Protein AF-A0A699Z611-F1 (afdb_monomer_lite)

pLDDT: mean 83.03, std 19.55, range [37.56, 98.62]

Foldseek 3Di:
DQPVCLVVVVLVVLLVQCPDPDVVSNLVSLLSLLVNFALQDPVPPPDDDDDVSDPDPQDPSRVVSNVSSVVSVVVCCVPVDPSNVVSSVSSVNSNCNRCVVVVD

Sequence (104 aa):
ISLNAIREGAADLLVQLLTVASPEIRAAAVFGLGCLVHSGRSAGAAGVVGGPDAPEPPTEDRLPAEQLIANAVRQVVYDPSVLVRCELAVLYARFVRGHAPMVQ

Radius of gyration: 14.78 Å; chains: 1; bounding box: 27×32×45 Å

Structure (mmCIF, N/CA/C/O backbone):
data_AF-A0A699Z611-F1
#
_entry.id   AF-A0A699Z611-F1
#
loop_
_atom_site.group_PDB
_atom_site.id
_atom_site.type_symbol
_atom_site.label_atom_id
_atom_site.label_alt_id
_atom_site.label_comp_id
_atom_site.label_asym_id
_atom_site.label_entity_id
_atom_site.label_seq_id
_atom_site.pdbx_PDB_ins_code
_atom_site.Cartn_x
_atom_site.Cartn_y
_atom_site.Cartn_z
_atom_site.occupancy
_atom_site.B_iso_or_equiv
_atom_site.auth_seq_id
_atom_site.auth_comp_id
_atom_site.auth_asym_id
_atom_site.auth_atom_id
_atom_site.pdbx_PDB_model_num
ATOM 1 N N . ILE A 1 1 ? 1.664 8.897 -16.732 1.00 51.97 1 ILE A N 1
ATOM 2 C CA . ILE A 1 1 ? 1.198 9.407 -15.417 1.00 51.97 1 ILE A CA 1
ATOM 3 C C . ILE A 1 1 ? 2.160 9.006 -14.290 1.00 51.97 1 ILE A C 1
ATOM 5 O O . ILE A 1 1 ? 2.559 9.879 -13.540 1.00 51.97 1 ILE A O 1
ATOM 9 N N . SER A 1 2 ? 2.613 7.748 -14.198 1.00 64.88 2 SER A N 1
ATOM 10 C CA . SER A 1 2 ? 3.420 7.270 -13.056 1.00 64.88 2 SER A CA 1
ATOM 11 C C . SER A 1 2 ? 4.802 7.921 -12.870 1.00 64.88 2 SER A C 1
ATOM 13 O O . SER A 1 2 ? 5.216 8.099 -11.735 1.00 64.88 2 SER A O 1
ATOM 15 N N . LEU A 1 3 ? 5.527 8.283 -13.939 1.00 78.00 3 LEU A N 1
ATOM 16 C CA . LEU A 1 3 ? 6.923 8.731 -13.799 1.00 78.00 3 LEU A CA 1
ATOM 17 C C . LEU A 1 3 ? 7.061 10.131 -13.174 1.00 78.00 3 LEU A C 1
ATOM 19 O O . LEU A 1 3 ? 7.886 10.322 -12.289 1.00 78.00 3 LEU A O 1
ATOM 23 N N . ASN A 1 4 ? 6.230 11.096 -13.583 1.00 86.19 4 ASN A N 1
ATOM 24 C CA . ASN A 1 4 ? 6.257 12.438 -12.988 1.00 86.19 4 ASN A CA 1
ATOM 25 C C . ASN A 1 4 ? 5.859 12.397 -11.508 1.00 86.19 4 ASN A C 1
ATOM 27 O O . ASN A 1 4 ? 6.525 13.013 -10.689 1.00 86.19 4 ASN A O 1
ATOM 31 N N . ALA A 1 5 ? 4.849 11.596 -11.154 1.00 88.00 5 ALA A N 1
ATOM 32 C CA . ALA A 1 5 ? 4.448 11.414 -9.760 1.00 88.00 5 ALA A CA 1
ATOM 33 C C . ALA A 1 5 ? 5.578 10.815 -8.899 1.00 88.00 5 ALA A C 1
ATOM 35 O O . ALA A 1 5 ? 5.768 11.228 -7.759 1.00 88.00 5 ALA A O 1
ATOM 36 N N . ILE A 1 6 ? 6.359 9.875 -9.448 1.00 88.75 6 ILE A N 1
ATOM 37 C CA . ILE A 1 6 ? 7.556 9.348 -8.775 1.00 88.75 6 ILE A CA 1
ATOM 38 C C . ILE A 1 6 ? 8.577 10.470 -8.536 1.00 88.75 6 ILE A C 1
ATOM 40 O O . ILE A 1 6 ? 9.068 10.616 -7.421 1.00 88.75 6 ILE A O 1
ATOM 44 N N . ARG A 1 7 ? 8.845 11.302 -9.549 1.00 89.00 7 ARG A N 1
ATOM 45 C CA . ARG A 1 7 ? 9.790 12.431 -9.447 1.00 89.00 7 ARG A CA 1
ATOM 46 C C . ARG A 1 7 ? 9.347 13.517 -8.471 1.00 89.00 7 ARG A C 1
ATOM 48 O O . ARG A 1 7 ? 10.187 14.192 -7.891 1.00 89.00 7 ARG A O 1
ATOM 55 N N . GLU A 1 8 ? 8.044 13.671 -8.279 1.00 93.25 8 GLU A N 1
ATOM 56 C CA . GLU A 1 8 ? 7.454 14.608 -7.318 1.00 93.25 8 GLU A CA 1
ATOM 57 C C . GLU A 1 8 ? 7.378 14.040 -5.887 1.00 93.25 8 GLU A C 1
ATOM 59 O O . GLU A 1 8 ? 6.852 14.700 -4.995 1.00 93.25 8 GLU A O 1
ATOM 64 N N . GLY A 1 9 ? 7.895 12.829 -5.637 1.00 92.94 9 GLY A N 1
ATOM 65 C CA . GLY A 1 9 ? 7.906 12.232 -4.297 1.00 92.94 9 GLY A CA 1
ATOM 66 C C . GLY A 1 9 ? 6.535 11.733 -3.834 1.00 92.94 9 GLY A C 1
ATOM 67 O O . GLY A 1 9 ? 6.274 11.633 -2.634 1.00 92.94 9 GLY A O 1
ATOM 68 N N . ALA A 1 10 ? 5.631 11.402 -4.764 1.00 95.12 10 ALA A N 1
ATOM 69 C CA . ALA A 1 10 ? 4.291 10.928 -4.416 1.00 95.12 10 ALA A CA 1
ATOM 70 C C . ALA A 1 10 ? 4.320 9.651 -3.558 1.00 95.12 10 ALA A C 1
ATOM 72 O O . ALA A 1 10 ? 3.452 9.466 -2.707 1.00 95.12 10 ALA A O 1
ATOM 73 N N . ALA A 1 11 ? 5.314 8.779 -3.758 1.00 95.50 11 ALA A N 1
ATOM 74 C CA . ALA A 1 11 ? 5.460 7.558 -2.971 1.00 95.50 11 ALA A CA 1
ATOM 75 C C . ALA A 1 11 ? 5.697 7.872 -1.485 1.00 95.50 11 ALA A C 1
ATOM 77 O O . ALA A 1 11 ? 4.988 7.334 -0.638 1.00 95.50 11 ALA A O 1
ATOM 78 N N . ASP A 1 12 ? 6.615 8.787 -1.167 1.00 97.06 12 ASP A N 1
ATOM 79 C CA . ASP A 1 12 ? 6.898 9.217 0.207 1.00 97.06 12 ASP A CA 1
ATOM 80 C C . ASP A 1 12 ? 5.663 9.805 0.895 1.00 97.06 12 ASP A C 1
ATOM 82 O O . ASP A 1 12 ? 5.348 9.442 2.030 1.00 97.06 12 ASP A O 1
ATOM 86 N N . LEU A 1 13 ? 4.925 10.670 0.191 1.00 97.00 13 LEU A N 1
ATOM 87 C CA . LEU A 1 13 ? 3.698 11.278 0.711 1.00 97.00 13 LEU A CA 1
ATOM 88 C C . LEU A 1 13 ? 2.630 10.223 1.016 1.00 97.00 13 LEU A C 1
ATOM 90 O O . LEU A 1 13 ? 2.011 10.253 2.077 1.00 97.00 13 LEU A O 1
ATOM 94 N N . LEU A 1 14 ? 2.427 9.266 0.110 1.00 97.81 14 LEU A N 1
ATOM 95 C CA . LEU A 1 14 ? 1.449 8.196 0.302 1.00 97.81 14 LEU A CA 1
ATOM 96 C C . LEU A 1 14 ? 1.878 7.211 1.399 1.00 97.81 14 LEU A C 1
ATOM 98 O O . LEU A 1 14 ? 1.025 6.717 2.133 1.00 97.81 14 LEU A O 1
ATOM 102 N N . VAL A 1 15 ? 3.178 6.957 1.575 1.00 98.06 15 VAL A N 1
ATOM 103 C CA . VAL A 1 15 ? 3.686 6.115 2.672 1.00 98.06 15 VAL A CA 1
ATOM 104 C C . VAL A 1 15 ? 3.362 6.711 4.040 1.00 98.06 15 VAL A C 1
ATOM 106 O O . VAL A 1 15 ? 2.980 5.967 4.944 1.00 98.06 15 VAL A O 1
ATOM 109 N N . GLN A 1 16 ? 3.428 8.036 4.196 1.00 97.62 16 GLN A N 1
ATOM 110 C CA . GLN A 1 16 ? 3.052 8.703 5.452 1.00 97.62 16 GLN A CA 1
ATOM 111 C C . GLN A 1 16 ? 1.582 8.464 5.831 1.00 97.62 16 GLN A C 1
ATOM 113 O O . GLN A 1 16 ? 1.231 8.503 7.009 1.00 97.62 16 GLN A O 1
ATOM 118 N N . LEU A 1 17 ? 0.723 8.166 4.854 1.00 98.19 17 LEU A N 1
ATOM 119 C CA . LEU A 1 17 ? -0.694 7.900 5.079 1.00 98.19 17 LEU A CA 1
ATOM 120 C C . LEU A 1 17 ? -0.983 6.456 5.518 1.00 98.19 17 LEU A C 1
ATOM 122 O O . LEU A 1 17 ? -2.109 6.164 5.909 1.00 98.19 17 LEU A O 1
ATOM 126 N N . LEU A 1 18 ? 0.000 5.549 5.510 1.00 97.88 18 LEU A N 1
ATOM 127 C CA . LEU A 1 18 ? -0.201 4.144 5.892 1.00 97.88 18 LEU A CA 1
ATOM 128 C C . LEU A 1 18 ? -0.422 3.929 7.395 1.00 97.88 18 LEU A C 1
ATOM 130 O O . LEU A 1 18 ? -0.792 2.832 7.798 1.00 97.88 18 LEU A O 1
ATOM 134 N N . THR A 1 19 ? -0.206 4.941 8.235 1.00 95.56 19 THR A N 1
ATOM 135 C CA . THR A 1 19 ? -0.327 4.828 9.701 1.00 95.56 19 THR A CA 1
ATOM 136 C C . THR A 1 19 ? -1.443 5.691 10.289 1.00 95.56 19 THR A C 1
ATOM 138 O O . THR A 1 19 ? -1.611 5.742 11.507 1.00 95.56 19 THR A O 1
ATOM 141 N N . VAL A 1 20 ? -2.244 6.354 9.449 1.00 97.25 20 VAL A N 1
ATOM 142 C CA . VAL A 1 20 ? -3.366 7.182 9.916 1.00 97.25 20 VAL A CA 1
ATOM 143 C C . VAL A 1 20 ? -4.504 6.324 10.476 1.00 97.25 20 VAL A C 1
ATOM 145 O O . VAL A 1 20 ? -4.682 5.165 10.097 1.00 97.25 20 VAL A O 1
ATOM 148 N N . ALA A 1 21 ? -5.323 6.902 11.359 1.00 96.12 21 ALA A N 1
ATOM 149 C CA . ALA A 1 21 ? -6.384 6.170 12.055 1.00 96.12 21 ALA A CA 1
ATOM 150 C C . ALA A 1 21 ? -7.491 5.641 11.120 1.00 96.12 21 ALA A C 1
ATOM 152 O O . ALA A 1 21 ? -7.970 4.521 11.312 1.00 96.12 21 ALA A O 1
ATOM 153 N N . SER A 1 22 ? -7.878 6.413 10.097 1.00 98.06 22 SER A N 1
ATOM 154 C CA . SER A 1 22 ? -8.955 6.035 9.170 1.00 98.06 22 SER A CA 1
ATOM 155 C C . SER A 1 22 ? -8.508 4.912 8.222 1.00 98.06 22 SER A C 1
ATOM 157 O O . SER A 1 22 ? -7.552 5.101 7.461 1.00 98.06 22 SER A O 1
ATOM 159 N N . PRO A 1 23 ? -9.188 3.749 8.229 1.00 98.06 23 PRO A N 1
ATOM 160 C CA . PRO A 1 23 ? -8.878 2.656 7.312 1.00 98.06 23 PRO A CA 1
ATOM 161 C C . PRO A 1 23 ? -9.147 3.011 5.845 1.00 98.06 23 PRO A C 1
ATOM 163 O O . PRO A 1 23 ? -8.475 2.474 4.971 1.00 98.06 23 PRO A O 1
ATOM 166 N N . GLU A 1 24 ? -10.081 3.919 5.559 1.00 98.62 24 GLU A N 1
ATOM 167 C CA . GLU A 1 24 ? -10.374 4.407 4.208 1.00 98.62 24 GLU A CA 1
ATOM 168 C C . GLU A 1 24 ? -9.183 5.176 3.633 1.00 98.62 24 GLU A C 1
ATOM 170 O O . GLU A 1 24 ? -8.793 4.941 2.490 1.00 98.62 24 GLU A O 1
ATOM 175 N N . ILE A 1 25 ? -8.556 6.044 4.438 1.00 98.50 25 ILE A N 1
ATOM 176 C CA . ILE A 1 25 ? -7.365 6.790 4.011 1.00 98.50 25 ILE A CA 1
ATOM 177 C C . ILE A 1 25 ? -6.183 5.836 3.813 1.00 98.50 25 ILE A C 1
ATOM 179 O O . ILE A 1 25 ? -5.494 5.934 2.798 1.00 98.50 25 ILE A O 1
ATOM 183 N N . ARG A 1 26 ? -5.972 4.875 4.725 1.00 98.25 26 ARG A N 1
ATOM 184 C CA . ARG A 1 26 ? -4.919 3.859 4.553 1.00 98.25 26 ARG A CA 1
ATOM 185 C C . ARG A 1 26 ? -5.128 3.037 3.281 1.00 98.25 26 ARG A C 1
ATOM 187 O O . ARG A 1 26 ? -4.184 2.843 2.523 1.00 98.25 26 ARG A O 1
ATOM 194 N N . ALA A 1 27 ? -6.354 2.590 3.014 1.00 98.56 27 ALA A N 1
ATOM 195 C CA . ALA A 1 27 ? -6.677 1.828 1.810 1.00 98.56 27 ALA A CA 1
ATOM 196 C C . ALA A 1 27 ? -6.458 2.659 0.535 1.00 98.56 27 ALA A C 1
ATOM 198 O O . ALA A 1 27 ? -5.819 2.183 -0.401 1.00 98.56 27 ALA A O 1
ATOM 199 N N . ALA A 1 28 ? -6.896 3.922 0.522 1.00 98.38 28 ALA A N 1
ATOM 200 C CA . ALA A 1 28 ? -6.649 4.839 -0.590 1.00 98.38 28 ALA A CA 1
ATOM 201 C C . ALA A 1 28 ? -5.146 5.079 -0.824 1.00 98.38 28 ALA A C 1
ATOM 203 O O . ALA A 1 28 ? -4.701 5.146 -1.972 1.00 98.38 28 ALA A O 1
ATOM 204 N N . ALA A 1 29 ? -4.352 5.155 0.247 1.00 98.31 29 ALA A N 1
ATOM 205 C CA . ALA A 1 29 ? -2.902 5.258 0.155 1.00 98.31 29 ALA A CA 1
ATOM 206 C C . ALA A 1 29 ? -2.280 4.002 -0.470 1.00 98.31 29 ALA A C 1
ATOM 208 O O . ALA A 1 29 ? -1.478 4.119 -1.395 1.00 98.31 29 ALA A O 1
ATOM 209 N N . VAL A 1 30 ? -2.694 2.805 -0.040 1.00 98.31 30 VAL A N 1
ATOM 210 C CA . VAL A 1 30 ? -2.256 1.532 -0.640 1.00 98.31 30 VAL A CA 1
ATOM 211 C C . VAL A 1 30 ? -2.634 1.462 -2.122 1.00 98.31 30 VAL A C 1
ATOM 213 O O . VAL A 1 30 ? -1.785 1.131 -2.949 1.00 98.31 30 VAL A O 1
ATOM 216 N N . PHE A 1 31 ? -3.859 1.841 -2.485 1.00 97.31 31 PHE A N 1
ATOM 217 C CA . PHE A 1 31 ? -4.291 1.920 -3.881 1.00 97.31 31 PHE A CA 1
ATOM 218 C C . PHE A 1 31 ? -3.403 2.871 -4.706 1.00 97.31 31 PHE A C 1
ATOM 220 O O . PHE A 1 31 ? -2.919 2.510 -5.786 1.00 97.31 31 PHE A O 1
ATOM 227 N N . GLY A 1 32 ? -3.138 4.073 -4.182 1.00 96.19 32 GLY A N 1
ATOM 228 C CA . GLY A 1 32 ? -2.270 5.067 -4.816 1.00 96.19 32 GLY A CA 1
ATOM 229 C C . GLY A 1 32 ? -0.841 4.557 -5.012 1.00 96.19 32 GLY A C 1
ATOM 230 O O . GLY A 1 32 ? -0.304 4.650 -6.117 1.00 96.19 32 GLY A O 1
ATOM 231 N N . LEU A 1 33 ? -0.253 3.940 -3.981 1.00 96.69 33 LEU A N 1
ATOM 232 C CA . LEU A 1 33 ? 1.063 3.295 -4.056 1.00 96.69 33 LEU A CA 1
ATOM 233 C C . LEU A 1 33 ? 1.067 2.186 -5.114 1.00 96.69 33 LEU A C 1
ATOM 235 O O . LEU A 1 33 ? 1.993 2.096 -5.918 1.00 96.69 33 LEU A O 1
ATOM 239 N N . GLY A 1 34 ? -0.000 1.387 -5.185 1.00 94.62 34 GLY A N 1
ATOM 240 C CA . GLY A 1 34 ? -0.160 0.340 -6.191 1.00 94.62 34 GLY A CA 1
ATOM 241 C C . GLY A 1 34 ? -0.143 0.897 -7.614 1.00 94.62 34 GLY A C 1
ATOM 242 O O . GLY A 1 34 ? 0.472 0.304 -8.500 1.00 94.62 34 GLY A O 1
ATOM 243 N N . CYS A 1 35 ? -0.741 2.067 -7.844 1.00 92.00 35 CYS A N 1
ATOM 244 C CA . CYS A 1 35 ? -0.720 2.733 -9.148 1.00 92.00 35 CYS A CA 1
ATOM 245 C C . CYS A 1 35 ? 0.686 3.191 -9.584 1.00 92.00 35 CYS A C 1
ATOM 247 O O . CYS A 1 35 ? 0.931 3.310 -10.788 1.00 92.00 35 CYS A O 1
ATOM 249 N N . LEU A 1 36 ? 1.610 3.413 -8.642 1.00 92.00 36 LEU A N 1
ATOM 250 C CA . LEU A 1 36 ? 3.008 3.756 -8.934 1.00 92.00 36 LEU A CA 1
ATOM 251 C C . LEU A 1 36 ? 3.848 2.524 -9.325 1.00 92.00 36 LEU A C 1
ATOM 253 O O . LEU A 1 36 ? 4.800 2.656 -10.097 1.00 92.00 36 LEU A O 1
ATOM 257 N N . VAL A 1 37 ? 3.458 1.324 -8.881 1.00 89.94 37 VAL A N 1
ATOM 258 C CA . VAL A 1 37 ? 4.122 0.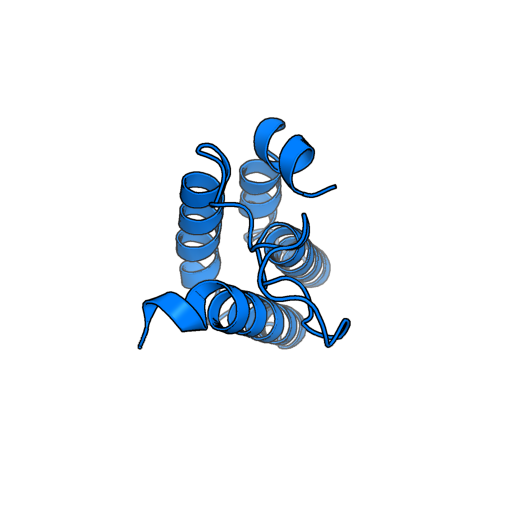054 -9.228 1.00 89.94 37 VAL A CA 1
ATOM 259 C C . VAL A 1 37 ? 3.902 -0.301 -10.703 1.00 89.94 37 VAL A C 1
ATOM 261 O O . VAL A 1 37 ? 2.762 -0.310 -11.196 1.00 89.94 37 VAL A O 1
ATOM 264 N N . HIS A 1 38 ? 4.982 -0.627 -11.428 1.00 82.31 38 HIS A N 1
ATOM 265 C CA . HIS A 1 38 ? 4.872 -1.222 -12.763 1.00 82.31 38 HIS A CA 1
ATOM 266 C C . HIS A 1 38 ? 4.228 -2.594 -12.680 1.00 82.31 38 HIS A C 1
ATOM 268 O O . HIS A 1 38 ? 4.681 -3.445 -11.931 1.00 82.31 38 HIS A O 1
ATOM 274 N N . SER A 1 39 ? 3.223 -2.860 -13.506 1.00 68.31 39 SER A N 1
ATOM 275 C CA . SER A 1 39 ? 2.604 -4.192 -13.571 1.00 68.31 39 SER A CA 1
ATOM 276 C C . SER A 1 39 ? 2.856 -4.891 -14.902 1.00 68.31 39 SER A C 1
ATOM 278 O O . SER A 1 39 ? 2.080 -5.762 -15.286 1.00 68.31 39 SER A O 1
ATOM 280 N N . GLY A 1 40 ? 3.894 -4.478 -15.637 1.00 63.84 40 GLY A N 1
ATOM 281 C CA . GLY A 1 40 ? 4.046 -4.803 -17.053 1.00 63.84 40 GLY A CA 1
ATOM 282 C C . GLY A 1 40 ? 2.919 -4.167 -17.875 1.00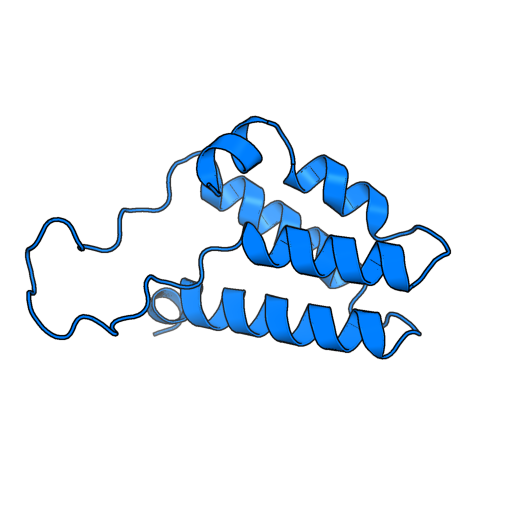 63.84 40 GLY A C 1
ATOM 283 O O . GLY A 1 40 ? 1.771 -4.048 -17.432 1.00 63.84 40 GLY A O 1
ATOM 284 N N . ARG A 1 41 ? 3.201 -3.716 -19.099 1.00 56.19 41 ARG A N 1
ATOM 285 C CA . ARG A 1 41 ? 2.099 -3.376 -20.010 1.00 56.19 41 ARG A CA 1
ATOM 286 C C . ARG A 1 41 ? 1.259 -4.635 -20.222 1.00 56.19 41 ARG A C 1
ATOM 288 O O . ARG A 1 41 ? 1.787 -5.740 -20.329 1.00 56.19 41 ARG A O 1
ATOM 295 N N . SER A 1 42 ? -0.064 -4.485 -20.244 1.00 46.31 42 SER A N 1
ATOM 296 C CA . SER A 1 42 ? -0.913 -5.576 -20.702 1.00 46.31 42 SER A CA 1
ATOM 297 C C . SER A 1 42 ? -0.485 -5.932 -22.116 1.00 46.31 42 SER A C 1
ATOM 299 O O . SER A 1 42 ? -0.638 -5.113 -23.017 1.00 46.31 42 SER A O 1
ATOM 301 N N . ALA A 1 43 ? 0.011 -7.153 -22.315 1.00 43.19 43 ALA A N 1
ATOM 302 C CA . ALA A 1 43 ? 0.136 -7.791 -23.620 1.00 43.19 43 ALA A CA 1
ATOM 303 C C . ALA A 1 43 ? -1.258 -8.076 -24.232 1.00 43.19 43 ALA A C 1
ATOM 305 O O . ALA A 1 43 ? -1.509 -9.139 -24.782 1.00 43.19 43 ALA A O 1
ATOM 306 N N . GLY A 1 44 ? -2.198 -7.133 -24.096 1.00 41.56 44 GLY A N 1
ATOM 307 C CA . GLY A 1 44 ? -3.465 -7.101 -24.819 1.00 41.56 44 GLY A CA 1
ATOM 308 C C . GLY A 1 44 ? -3.308 -6.576 -26.248 1.00 41.56 44 GLY A C 1
ATOM 309 O O . GLY A 1 44 ? -4.268 -6.607 -27.005 1.00 41.56 44 GLY A O 1
ATOM 310 N N . ALA A 1 45 ? -2.109 -6.132 -26.634 1.00 42.31 45 ALA A N 1
ATOM 311 C CA . ALA A 1 45 ? -1.720 -5.970 -28.027 1.00 42.31 45 ALA A CA 1
ATOM 312 C C . ALA A 1 45 ? -0.811 -7.146 -28.402 1.00 42.31 45 ALA A C 1
ATOM 314 O O . ALA A 1 45 ? 0.413 -7.081 -28.306 1.00 42.31 45 ALA A O 1
ATOM 315 N N . ALA A 1 46 ? -1.434 -8.270 -28.751 1.00 45.66 46 ALA A N 1
ATOM 316 C CA . ALA A 1 46 ? -0.742 -9.338 -29.446 1.00 45.66 46 ALA A CA 1
ATOM 317 C C . ALA A 1 46 ? -0.176 -8.778 -30.760 1.00 45.66 46 ALA A C 1
ATOM 319 O O . ALA A 1 46 ? -0.926 -8.280 -31.596 1.00 45.66 46 ALA A O 1
ATOM 320 N N . GLY A 1 47 ? 1.140 -8.894 -30.930 1.00 41.03 47 GLY A N 1
ATOM 321 C CA . GLY A 1 47 ? 1.825 -8.640 -32.193 1.00 41.03 47 GLY A CA 1
ATOM 322 C C . GLY A 1 47 ? 2.613 -7.337 -32.210 1.00 41.03 47 GLY A C 1
ATOM 323 O O . GLY A 1 47 ? 2.096 -6.310 -32.612 1.00 41.03 47 GLY A O 1
ATOM 324 N N . VAL A 1 48 ? 3.873 -7.388 -31.780 1.00 37.56 48 VAL A N 1
ATOM 325 C CA . VAL A 1 48 ? 5.071 -7.238 -32.630 1.00 37.56 48 VAL A CA 1
ATOM 326 C C . VAL A 1 48 ? 6.272 -7.327 -31.685 1.00 37.56 48 VAL A C 1
ATOM 328 O O . VAL A 1 48 ? 6.536 -6.429 -30.888 1.00 37.56 48 VAL A O 1
ATOM 331 N N . VAL A 1 49 ? 7.013 -8.432 -31.773 1.00 45.91 49 VAL A N 1
ATOM 332 C CA . VAL A 1 49 ? 8.350 -8.530 -31.182 1.00 45.91 49 VAL A CA 1
ATOM 333 C C . VAL A 1 49 ? 9.235 -7.562 -31.973 1.00 45.91 49 VAL A C 1
ATOM 335 O O . VAL A 1 49 ? 9.498 -7.803 -33.147 1.00 45.91 49 VAL A O 1
ATOM 338 N N . GLY A 1 50 ? 9.619 -6.436 -31.361 1.00 41.31 50 GLY A N 1
ATOM 339 C CA . GLY A 1 50 ? 10.496 -5.426 -31.974 1.00 41.31 50 GLY A CA 1
ATOM 340 C C . GLY A 1 50 ? 9.861 -4.070 -32.317 1.00 41.31 50 GLY A C 1
ATOM 341 O O . GLY A 1 50 ? 10.460 -3.310 -33.071 1.00 41.31 50 GLY A O 1
ATOM 342 N N . GLY A 1 51 ? 8.674 -3.747 -31.792 1.00 37.66 51 GLY A N 1
ATOM 343 C CA . GLY A 1 51 ? 8.089 -2.402 -31.896 1.00 37.66 51 GLY A CA 1
ATOM 344 C C . GLY A 1 51 ? 8.450 -1.476 -30.717 1.00 37.66 51 GLY A C 1
ATOM 345 O O . GLY A 1 51 ? 8.975 -1.953 -29.711 1.00 37.66 51 GLY A O 1
ATOM 346 N N . PRO A 1 52 ? 8.091 -0.176 -30.776 1.00 47.69 52 PRO A N 1
ATOM 347 C CA . PRO A 1 52 ? 8.230 0.808 -29.680 1.00 47.69 52 PRO A CA 1
ATOM 348 C C . PRO A 1 52 ? 7.466 0.440 -28.388 1.00 47.69 52 PRO A C 1
ATOM 350 O O . PRO A 1 52 ? 7.481 1.185 -27.412 1.00 47.69 52 PRO A O 1
ATOM 353 N N . ASP A 1 53 ? 6.808 -0.719 -28.379 1.00 46.78 53 ASP A N 1
ATOM 354 C CA . ASP A 1 53 ? 6.149 -1.350 -27.241 1.00 46.78 53 ASP A CA 1
ATOM 355 C C . ASP A 1 53 ? 7.015 -2.408 -26.536 1.00 46.78 53 ASP A C 1
ATOM 357 O O . ASP A 1 53 ? 6.509 -3.163 -25.701 1.00 46.78 53 ASP A O 1
ATOM 361 N N . ALA A 1 54 ? 8.319 -2.460 -26.832 1.00 48.66 54 ALA A N 1
ATOM 362 C CA . ALA A 1 54 ? 9.276 -3.171 -25.992 1.00 48.66 54 ALA A CA 1
ATOM 363 C C . ALA A 1 54 ? 9.142 -2.694 -24.530 1.00 48.66 54 ALA A C 1
ATOM 365 O O . ALA A 1 54 ? 8.911 -1.501 -24.304 1.00 48.66 54 ALA A O 1
ATOM 366 N N . PRO A 1 55 ? 9.248 -3.593 -23.530 1.00 52.78 55 PRO A N 1
ATOM 367 C CA . PRO A 1 55 ? 9.243 -3.188 -22.132 1.00 52.78 55 PRO A CA 1
ATOM 368 C C . PRO A 1 55 ? 10.395 -2.208 -21.926 1.00 52.78 55 PRO A C 1
ATOM 370 O O . PRO A 1 55 ? 11.563 -2.586 -22.006 1.00 52.78 55 PRO A O 1
ATOM 373 N N . GLU A 1 56 ? 10.054 -0.933 -21.743 1.00 57.03 56 GLU A N 1
ATOM 374 C CA . GLU A 1 56 ? 11.051 0.095 -21.500 1.00 57.03 56 GLU A CA 1
ATOM 375 C C . GLU A 1 56 ? 11.788 -0.293 -20.211 1.00 57.03 56 GLU A C 1
ATO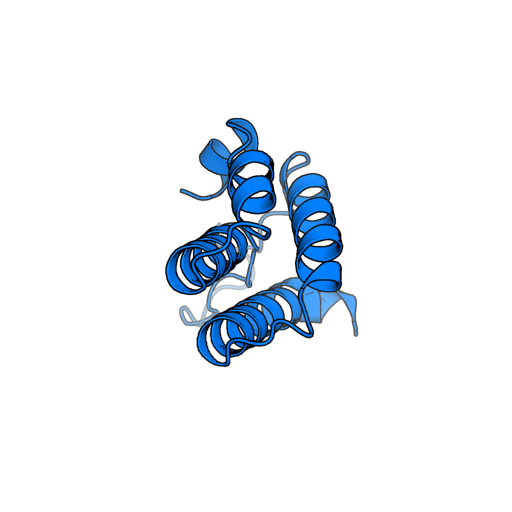M 377 O O . GLU A 1 56 ? 11.122 -0.627 -19.218 1.00 57.03 56 GLU A O 1
ATOM 382 N N . PRO A 1 57 ? 13.134 -0.331 -20.218 1.00 56.72 57 PRO A N 1
ATOM 383 C CA . PRO A 1 57 ? 13.884 -0.644 -19.014 1.00 56.72 57 PRO A CA 1
ATOM 384 C C . PRO A 1 57 ? 13.422 0.288 -17.888 1.00 56.72 57 PRO A C 1
ATOM 386 O O . PRO A 1 57 ? 13.142 1.464 -18.144 1.00 56.72 57 PRO A O 1
ATOM 389 N N . PRO A 1 58 ? 13.289 -0.217 -16.650 1.00 62.06 58 PRO A N 1
ATOM 390 C CA . PRO A 1 58 ? 12.849 0.618 -15.548 1.00 62.06 58 PRO A CA 1
ATOM 391 C C . PRO A 1 58 ? 13.793 1.818 -15.441 1.00 62.06 58 PRO A C 1
ATOM 393 O O . PRO A 1 58 ? 15.004 1.658 -15.313 1.00 62.06 58 PRO A O 1
ATOM 396 N N . THR A 1 59 ? 13.231 3.022 -15.538 1.00 70.06 59 THR A N 1
ATOM 397 C CA . THR A 1 59 ? 13.973 4.277 -15.380 1.00 70.06 59 THR A CA 1
ATOM 398 C C . THR A 1 59 ? 14.704 4.288 -14.035 1.00 70.06 59 THR A C 1
ATOM 400 O O . THR A 1 59 ? 14.185 3.722 -13.070 1.00 70.06 59 THR A O 1
ATOM 403 N N . GLU A 1 60 ? 15.845 4.976 -13.929 1.00 77.44 60 GLU A N 1
ATOM 404 C CA . GLU A 1 60 ? 16.634 5.063 -12.682 1.00 77.44 60 GLU A CA 1
ATOM 405 C C . GLU A 1 60 ? 15.789 5.482 -11.465 1.00 77.44 60 GLU A C 1
ATOM 407 O O . GLU A 1 60 ? 15.964 4.942 -10.378 1.00 77.44 60 GLU A O 1
ATOM 412 N N . ASP A 1 61 ? 14.793 6.349 -11.671 1.00 80.44 61 ASP A N 1
ATOM 413 C CA . ASP A 1 61 ? 13.880 6.833 -10.624 1.00 80.44 61 ASP A CA 1
ATOM 414 C C . ASP A 1 61 ? 12.909 5.755 -10.099 1.00 80.44 61 ASP A C 1
ATOM 416 O O . ASP A 1 61 ? 12.340 5.868 -9.012 1.00 80.44 61 ASP A O 1
ATOM 420 N N . ARG A 1 62 ? 12.666 4.699 -10.881 1.00 84.81 62 ARG A N 1
ATOM 421 C CA . ARG A 1 62 ? 11.551 3.772 -10.661 1.00 84.81 62 ARG A CA 1
ATOM 422 C C . ARG A 1 62 ? 11.875 2.668 -9.672 1.00 84.81 62 ARG A C 1
ATOM 424 O O . ARG A 1 62 ? 11.062 2.393 -8.794 1.00 84.81 62 ARG A O 1
ATOM 431 N N . LEU A 1 63 ? 13.032 2.026 -9.824 1.00 86.88 63 LEU A N 1
ATOM 432 C CA . LEU A 1 63 ? 13.441 0.942 -8.929 1.00 86.88 63 LEU A CA 1
ATOM 433 C C . LEU A 1 63 ? 13.526 1.404 -7.463 1.00 86.88 63 LEU A C 1
ATOM 435 O O . LEU A 1 63 ? 12.968 0.707 -6.614 1.00 86.88 63 LEU A O 1
ATOM 439 N N . PRO A 1 64 ? 14.121 2.572 -7.138 1.00 91.38 64 PRO A N 1
ATOM 440 C CA . PRO A 1 64 ? 14.130 3.085 -5.769 1.00 91.38 64 PRO A CA 1
ATOM 441 C C . PRO A 1 64 ? 12.721 3.323 -5.219 1.00 91.38 64 PRO A C 1
ATOM 443 O O . PRO A 1 64 ? 12.430 2.941 -4.086 1.00 91.38 64 PRO A O 1
ATOM 446 N N . ALA A 1 65 ? 11.821 3.893 -6.028 1.00 92.38 65 ALA A N 1
ATOM 447 C CA . ALA A 1 65 ? 10.438 4.126 -5.619 1.00 92.38 65 ALA A CA 1
ATOM 448 C C . ALA A 1 65 ? 9.690 2.810 -5.353 1.00 92.38 65 ALA A C 1
ATOM 450 O O . ALA A 1 65 ? 9.009 2.674 -4.339 1.00 92.38 65 ALA A O 1
ATOM 451 N N . GLU A 1 66 ? 9.846 1.806 -6.217 1.00 92.75 66 GLU A N 1
ATOM 452 C CA . GLU A 1 66 ?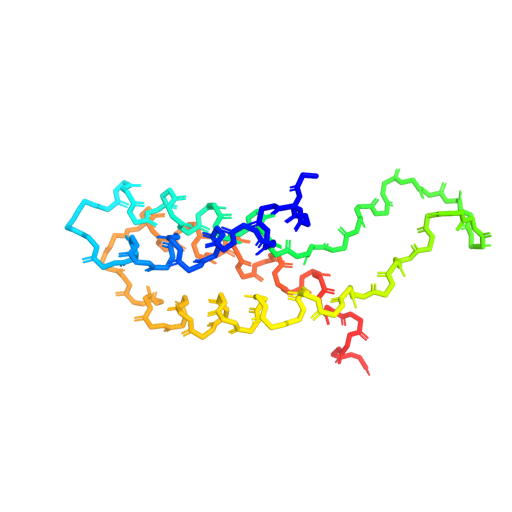 9.231 0.489 -6.028 1.00 92.75 66 GLU A CA 1
ATOM 453 C C . GLU A 1 66 ? 9.791 -0.250 -4.800 1.00 92.75 66 GLU A C 1
ATOM 455 O O . GLU A 1 66 ? 9.023 -0.869 -4.061 1.00 92.75 66 GLU A O 1
ATOM 460 N N . GLN A 1 67 ? 11.092 -0.128 -4.516 1.00 93.75 67 GLN A N 1
ATOM 461 C CA . GLN A 1 67 ? 11.707 -0.656 -3.291 1.00 93.75 67 GLN A CA 1
ATOM 462 C C . GLN A 1 67 ? 11.175 0.034 -2.031 1.00 93.75 67 GLN A C 1
ATOM 464 O O . GLN A 1 67 ? 10.866 -0.639 -1.043 1.00 93.75 67 GLN A O 1
ATOM 469 N N . LEU A 1 68 ? 11.033 1.362 -2.063 1.00 96.19 68 LEU A N 1
ATOM 470 C CA . LEU A 1 68 ? 10.428 2.136 -0.980 1.00 96.19 68 LEU A CA 1
ATOM 471 C C . LEU A 1 68 ? 9.001 1.651 -0.710 1.00 96.19 68 LEU A C 1
ATOM 473 O O . LEU A 1 68 ? 8.668 1.330 0.434 1.00 96.19 68 LEU A O 1
ATOM 477 N N . ILE A 1 69 ? 8.185 1.532 -1.762 1.00 96.69 69 ILE A N 1
ATOM 478 C CA . ILE A 1 69 ? 6.803 1.050 -1.664 1.00 96.69 69 ILE A CA 1
ATOM 479 C C . ILE A 1 69 ? 6.780 -0.351 -1.045 1.00 96.69 69 ILE A C 1
ATOM 481 O O . ILE A 1 69 ? 6.066 -0.566 -0.066 1.00 96.69 69 ILE A O 1
ATOM 485 N N . ALA A 1 70 ? 7.579 -1.289 -1.565 1.00 95.94 70 ALA A N 1
ATOM 486 C CA . ALA A 1 70 ? 7.630 -2.671 -1.085 1.00 95.94 70 ALA A CA 1
ATOM 487 C C . ALA A 1 70 ? 7.999 -2.759 0.406 1.00 95.94 70 ALA A C 1
ATOM 489 O O . ALA A 1 70 ? 7.364 -3.495 1.168 1.00 95.94 70 ALA A O 1
ATOM 490 N N . ASN A 1 71 ? 8.987 -1.974 0.841 1.00 97.19 71 ASN A N 1
ATOM 491 C CA . ASN A 1 71 ? 9.411 -1.924 2.237 1.00 97.19 71 ASN A CA 1
ATOM 492 C C . ASN A 1 71 ? 8.328 -1.352 3.157 1.00 97.19 71 ASN A C 1
ATOM 494 O O . ASN A 1 71 ? 8.123 -1.886 4.251 1.00 97.19 71 ASN A O 1
ATOM 498 N N . ALA A 1 72 ? 7.629 -0.304 2.718 1.00 97.44 72 ALA A N 1
ATOM 499 C CA . ALA A 1 72 ? 6.576 0.342 3.492 1.00 97.44 72 ALA A CA 1
ATOM 500 C C . ALA A 1 72 ? 5.347 -0.565 3.658 1.00 97.44 72 ALA A C 1
ATOM 502 O O . ALA A 1 72 ? 4.901 -0.806 4.781 1.00 97.44 72 ALA A O 1
ATOM 503 N N . VAL A 1 73 ? 4.835 -1.139 2.564 1.00 96.88 73 VAL A N 1
ATOM 504 C CA . VAL A 1 73 ? 3.616 -1.968 2.610 1.00 96.88 73 VAL A CA 1
ATOM 505 C C . VAL A 1 73 ? 3.820 -3.271 3.383 1.00 96.88 73 VAL A C 1
ATOM 507 O O . VAL A 1 73 ? 2.885 -3.777 4.001 1.00 96.88 73 VAL A O 1
ATOM 510 N N . ARG A 1 74 ? 5.059 -3.785 3.438 1.00 96.44 74 ARG A N 1
ATOM 511 C CA . ARG A 1 74 ? 5.414 -4.956 4.254 1.00 96.44 74 ARG A CA 1
ATOM 512 C C . ARG A 1 74 ? 5.119 -4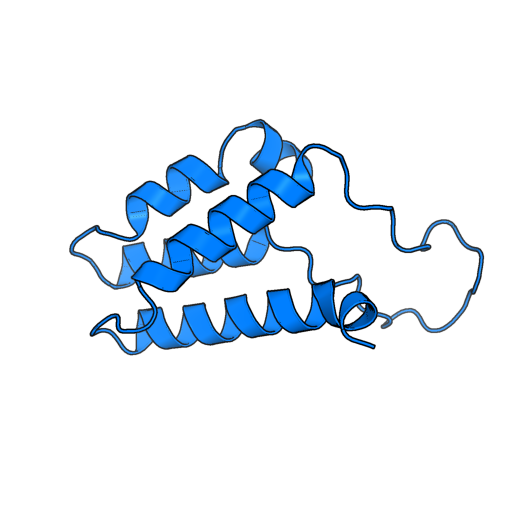.745 5.743 1.00 96.44 74 ARG A C 1
ATOM 514 O O . ARG A 1 74 ? 4.813 -5.712 6.435 1.00 96.44 74 ARG A O 1
ATOM 521 N N . GLN A 1 75 ? 5.187 -3.507 6.236 1.00 94.44 75 GLN A N 1
ATOM 522 C CA . GLN A 1 75 ? 4.919 -3.192 7.646 1.00 94.44 75 GLN A CA 1
ATOM 523 C C . GLN A 1 75 ? 3.423 -3.200 7.993 1.00 94.44 75 GLN A C 1
ATOM 525 O O . GLN A 1 75 ? 3.077 -3.266 9.168 1.00 94.44 75 GLN A O 1
ATOM 530 N N . VAL A 1 76 ? 2.534 -3.162 6.993 1.00 95.00 76 VAL A N 1
ATOM 531 C CA . VAL A 1 76 ? 1.075 -3.057 7.185 1.00 95.00 76 VAL A CA 1
ATOM 532 C C . VAL A 1 76 ? 0.301 -4.269 6.654 1.00 95.00 76 VAL A C 1
ATOM 534 O O . VAL A 1 76 ? -0.921 -4.239 6.572 1.00 95.00 76 VAL A O 1
ATOM 537 N N . VAL A 1 77 ? 0.982 -5.381 6.352 1.00 95.94 77 VAL A N 1
ATOM 538 C CA . VAL A 1 77 ? 0.354 -6.634 5.869 1.00 95.94 77 VAL A CA 1
ATOM 539 C C . VAL A 1 77 ? -0.731 -7.151 6.817 1.00 95.94 77 VAL A C 1
ATOM 541 O O . VAL A 1 77 ? -1.757 -7.671 6.378 1.00 95.94 77 VAL A O 1
ATOM 544 N N . TYR A 1 78 ? -0.520 -6.974 8.120 1.00 96.38 78 TYR A N 1
ATOM 545 C CA . TYR A 1 78 ? -1.449 -7.388 9.169 1.00 96.38 78 TYR A CA 1
ATOM 546 C C . TYR A 1 78 ? -2.399 -6.263 9.608 1.00 96.38 78 TYR A C 1
ATOM 548 O O . TYR A 1 78 ? -2.847 -6.265 10.754 1.00 96.38 78 TYR A O 1
ATOM 556 N N . ASP A 1 79 ? -2.716 -5.303 8.728 1.00 98.12 79 ASP A N 1
ATOM 557 C CA . ASP A 1 79 ? -3.694 -4.253 9.037 1.00 98.12 79 ASP A CA 1
ATOM 558 C C . ASP A 1 79 ? -5.011 -4.879 9.541 1.00 98.12 79 ASP A C 1
ATOM 560 O O . ASP A 1 79 ? -5.480 -5.869 8.961 1.00 98.12 79 ASP A O 1
ATOM 564 N N . PRO A 1 80 ? -5.625 -4.353 10.617 1.00 97.56 80 PRO A N 1
ATOM 565 C CA . PRO A 1 80 ? -6.868 -4.903 11.154 1.00 97.56 80 PRO A CA 1
ATOM 566 C C . PRO A 1 80 ? -8.047 -4.784 10.176 1.00 97.56 80 PRO A C 1
ATOM 568 O O . PRO A 1 80 ? -8.974 -5.596 10.239 1.00 97.56 80 PRO A O 1
ATOM 571 N N . SER A 1 81 ? -8.021 -3.812 9.261 1.00 98.19 81 SER A N 1
ATOM 572 C CA . SER A 1 81 ? -9.090 -3.573 8.296 1.00 98.19 81 SER A CA 1
ATOM 573 C C . SER A 1 81 ? -9.000 -4.509 7.092 1.00 98.19 81 SER A C 1
ATOM 575 O O . SER A 1 81 ? -7.998 -4.550 6.378 1.00 98.19 81 SER A O 1
ATOM 577 N N . VAL A 1 82 ? -10.101 -5.210 6.801 1.00 98.19 82 VAL A N 1
ATOM 578 C CA . VAL A 1 82 ? -10.230 -6.025 5.580 1.00 98.19 82 VAL A CA 1
ATOM 579 C C . VAL A 1 82 ? -10.073 -5.165 4.325 1.00 98.19 82 VAL A C 1
ATOM 581 O O . VAL A 1 82 ? -9.429 -5.610 3.383 1.00 98.19 82 VAL A O 1
ATOM 584 N N . LEU A 1 83 ? -10.584 -3.928 4.334 1.00 98.25 83 LEU A N 1
ATOM 585 C CA . LEU A 1 83 ? -10.485 -3.004 3.201 1.00 98.25 83 LEU A CA 1
ATOM 586 C C . LEU A 1 83 ? -9.021 -2.736 2.818 1.00 98.25 83 LEU A C 1
ATOM 588 O O . LEU A 1 83 ? -8.652 -2.854 1.654 1.00 98.25 83 LEU A O 1
ATOM 592 N N . VAL A 1 84 ? -8.173 -2.452 3.811 1.00 98.56 84 VAL A N 1
ATOM 593 C CA . VAL A 1 84 ? -6.739 -2.205 3.593 1.00 98.56 84 VAL A CA 1
ATOM 594 C C . VAL A 1 84 ? -6.049 -3.471 3.082 1.00 98.56 84 VAL A C 1
ATOM 596 O O . VAL A 1 84 ? -5.264 -3.411 2.137 1.00 98.56 84 VAL A O 1
ATOM 599 N N . ARG A 1 85 ? -6.376 -4.639 3.652 1.00 98.19 85 ARG A N 1
ATOM 600 C CA . ARG A 1 85 ? -5.811 -5.924 3.205 1.00 98.19 85 ARG A CA 1
ATOM 601 C C . ARG A 1 85 ? -6.220 -6.293 1.777 1.00 98.19 85 ARG A C 1
ATOM 603 O O . ARG A 1 85 ? -5.407 -6.868 1.057 1.00 98.19 85 ARG A O 1
ATOM 610 N N . CYS A 1 86 ? -7.436 -5.955 1.352 1.00 98.25 86 CYS A N 1
ATOM 611 C CA . CYS A 1 86 ? -7.867 -6.131 -0.035 1.00 98.25 86 CYS A CA 1
ATOM 612 C C . CYS A 1 86 ? -7.006 -5.299 -0.994 1.00 98.25 86 CYS A C 1
ATOM 614 O O . CYS A 1 86 ? -6.489 -5.848 -1.966 1.00 98.25 86 CYS A O 1
ATOM 616 N N . GLU A 1 87 ? -6.778 -4.019 -0.693 1.00 98.50 87 GLU A N 1
ATOM 617 C CA . GLU A 1 87 ? -5.910 -3.167 -1.518 1.00 98.50 87 GLU A CA 1
ATOM 618 C C . GLU A 1 87 ? -4.452 -3.651 -1.521 1.00 98.50 87 GLU A C 1
ATOM 620 O O . GLU A 1 87 ? -3.798 -3.656 -2.566 1.00 98.50 87 GLU A O 1
ATOM 625 N N . LEU A 1 88 ? -3.948 -4.154 -0.387 1.00 98.38 88 LEU A N 1
ATOM 626 C CA . LEU A 1 88 ? -2.609 -4.752 -0.313 1.00 98.38 88 LEU A CA 1
ATOM 627 C C . LEU A 1 88 ? -2.484 -5.966 -1.238 1.00 98.38 88 LEU A C 1
ATOM 629 O O . LEU A 1 88 ? -1.484 -6.094 -1.941 1.00 98.38 88 LEU A O 1
ATOM 633 N N . ALA A 1 89 ? -3.498 -6.834 -1.291 1.00 97.88 89 ALA A N 1
ATOM 634 C CA . ALA A 1 89 ? -3.505 -7.984 -2.194 1.00 97.88 89 ALA A CA 1
ATOM 635 C C . ALA A 1 89 ? -3.449 -7.559 -3.673 1.00 97.88 89 ALA A C 1
ATOM 637 O O . ALA A 1 89 ? -2.689 -8.140 -4.452 1.00 97.88 89 ALA A O 1
ATOM 638 N N . VAL A 1 90 ? -4.193 -6.515 -4.058 1.00 96.44 90 VAL A N 1
ATOM 639 C CA . VAL A 1 90 ? -4.150 -5.952 -5.420 1.00 96.44 90 VAL A CA 1
ATOM 640 C C . VAL A 1 90 ? -2.767 -5.376 -5.728 1.00 96.44 90 VAL A C 1
ATOM 642 O O . VAL A 1 90 ? -2.197 -5.664 -6.783 1.00 96.44 90 VAL A O 1
ATOM 645 N N . LEU A 1 91 ? -2.189 -4.607 -4.805 1.00 96.12 91 LEU A N 1
ATOM 646 C CA . LEU A 1 91 ? -0.841 -4.055 -4.938 1.00 96.12 91 LEU A CA 1
ATOM 647 C C . LEU A 1 91 ? 0.220 -5.160 -5.073 1.00 96.12 91 LEU A C 1
ATOM 649 O O . LEU A 1 91 ? 1.104 -5.061 -5.925 1.00 96.12 91 LEU A O 1
ATOM 653 N N . TYR A 1 92 ? 0.125 -6.248 -4.308 1.00 95.56 92 TYR A N 1
ATOM 654 C CA . TYR A 1 92 ? 1.039 -7.383 -4.454 1.00 95.56 92 TYR A CA 1
ATOM 655 C C . TYR A 1 92 ? 0.876 -8.094 -5.795 1.00 95.56 92 TYR A C 1
ATOM 657 O O . TYR A 1 92 ? 1.877 -8.419 -6.431 1.00 95.56 92 TYR A O 1
ATOM 665 N N . ALA A 1 93 ? -0.354 -8.277 -6.282 1.00 93.88 93 ALA A N 1
ATOM 666 C CA . ALA A 1 93 ? -0.586 -8.835 -7.614 1.00 93.88 93 ALA A CA 1
ATOM 667 C C . ALA A 1 93 ? 0.075 -7.980 -8.712 1.00 93.88 93 ALA A C 1
ATOM 669 O O . ALA A 1 93 ? 0.611 -8.513 -9.685 1.00 93.88 93 ALA A O 1
ATOM 670 N N . ARG A 1 94 ? 0.096 -6.653 -8.533 1.00 91.56 94 ARG A N 1
ATOM 671 C CA . ARG A 1 94 ? 0.798 -5.720 -9.425 1.00 91.56 94 ARG A CA 1
ATOM 672 C C . ARG A 1 94 ? 2.313 -5.911 -9.389 1.00 91.56 94 ARG A C 1
ATOM 674 O O . ARG A 1 94 ? 2.907 -5.982 -10.463 1.00 91.56 94 ARG A O 1
ATOM 681 N N . PHE A 1 95 ? 2.912 -6.054 -8.203 1.00 90.62 95 PHE A N 1
ATOM 682 C CA . PHE A 1 95 ? 4.337 -6.385 -8.063 1.00 90.62 95 PHE A CA 1
ATOM 683 C C . PHE A 1 95 ? 4.678 -7.718 -8.728 1.00 90.62 95 PHE A C 1
ATOM 685 O O . PHE A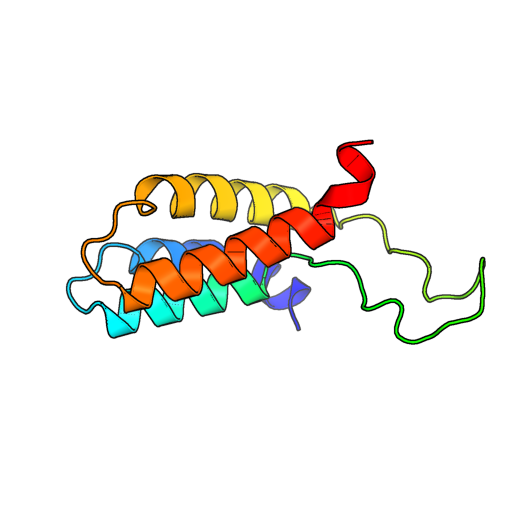 1 95 ? 5.579 -7.768 -9.560 1.00 90.62 95 PHE A O 1
ATOM 692 N N . VAL A 1 96 ? 3.927 -8.780 -8.420 1.00 90.31 96 VAL A N 1
ATOM 693 C CA . VAL A 1 96 ? 4.144 -10.112 -9.006 1.00 90.31 96 VAL A CA 1
ATOM 694 C C . VAL A 1 96 ? 4.085 -10.039 -10.527 1.00 90.31 96 VAL A C 1
ATOM 696 O O . VAL A 1 96 ? 4.962 -10.566 -11.198 1.00 90.31 96 VAL A O 1
ATOM 699 N N . ARG A 1 97 ? 3.100 -9.338 -11.093 1.00 85.81 97 ARG A N 1
ATOM 700 C CA . ARG A 1 97 ? 2.964 -9.205 -12.547 1.00 85.81 97 ARG A CA 1
ATOM 701 C C . ARG A 1 97 ? 4.109 -8.416 -13.189 1.00 85.81 97 ARG A C 1
ATOM 703 O O . ARG A 1 97 ? 4.564 -8.793 -14.264 1.00 85.81 97 ARG A O 1
ATOM 710 N N . GLY A 1 98 ? 4.553 -7.325 -12.564 1.00 82.56 98 GLY A N 1
ATOM 711 C CA . GLY A 1 98 ? 5.643 -6.492 -13.083 1.00 82.56 98 GLY A CA 1
ATOM 712 C C . GLY A 1 98 ? 7.015 -7.157 -13.008 1.00 82.56 98 GLY A C 1
ATOM 713 O O . GLY A 1 98 ? 7.835 -6.953 -13.897 1.00 82.56 98 GLY A O 1
ATOM 714 N N . HIS A 1 99 ? 7.234 -7.980 -11.982 1.00 82.62 99 HIS A N 1
ATOM 715 C CA . HIS A 1 99 ? 8.524 -8.606 -11.680 1.00 82.62 99 HIS A CA 1
ATOM 716 C C . HIS A 1 99 ? 8.577 -10.103 -12.018 1.00 82.62 99 HIS A C 1
ATOM 718 O O . HIS A 1 99 ? 9.633 -10.711 -11.887 1.00 82.62 99 HIS A O 1
ATOM 724 N N . ALA A 1 100 ? 7.484 -10.704 -12.505 1.00 76.56 100 ALA A N 1
ATOM 725 C CA . ALA A 1 100 ? 7.433 -12.110 -12.928 1.00 76.56 100 ALA A CA 1
ATOM 726 C C . ALA A 1 100 ? 8.591 -12.539 -13.857 1.00 76.56 100 ALA A C 1
ATOM 728 O O . ALA A 1 100 ? 9.133 -13.620 -13.630 1.00 76.56 100 ALA A O 1
ATOM 729 N N . PRO A 1 101 ? 9.035 -11.726 -14.841 1.00 70.25 101 PRO A N 1
ATOM 730 C CA . PRO A 1 101 ? 10.161 -12.096 -15.702 1.00 70.25 101 PRO A CA 1
ATOM 731 C C . PRO A 1 101 ? 11.512 -12.186 -14.974 1.00 70.25 101 PRO A C 1
ATOM 733 O O . PRO A 1 101 ? 12.444 -12.761 -15.515 1.00 70.25 101 PRO A O 1
ATOM 736 N N . MET A 1 102 ? 11.639 -11.604 -13.777 1.00 64.00 102 MET A N 1
ATOM 737 C CA . MET A 1 102 ? 12.874 -11.608 -12.978 1.00 64.00 102 MET A CA 1
ATOM 738 C C . MET A 1 102 ? 12.961 -12.808 -12.021 1.00 64.00 102 MET A C 1
ATOM 740 O O . MET A 1 102 ? 13.961 -12.962 -11.326 1.00 64.00 102 MET A O 1
ATOM 744 N N . VAL A 1 103 ? 11.902 -13.621 -11.942 1.00 57.94 103 VAL A N 1
ATOM 745 C CA . VAL A 1 103 ? 11.776 -14.767 -11.022 1.00 57.94 103 VAL A CA 1
ATOM 746 C C . VAL A 1 103 ? 11.885 -16.114 -11.767 1.00 57.94 103 VAL A C 1
ATOM 748 O O . VAL A 1 103 ? 11.812 -17.168 -11.140 1.00 57.94 103 VAL A O 1
ATOM 751 N N . GLN A 1 104 ? 12.074 -16.095 -13.092 1.00 47.81 104 GLN A N 1
ATOM 752 C CA . GLN A 1 104 ? 12.320 -17.281 -13.928 1.00 47.81 104 GLN A CA 1
ATOM 753 C C . GLN A 1 104 ? 13.814 -17.493 -14.165 1.00 47.81 104 GLN A C 1
ATOM 755 O O . GLN A 1 104 ? 14.218 -18.676 -14.204 1.00 47.81 104 GLN A O 1
#

InterPro domains:
  IPR004083 Regulatory associated protein of TOR [PTHR12848] (4-99)
  IPR016024 Armadillo-type fold [SSF48371] (8-96)

Organism: Haematococcus lacustris (NCBI:txid44745)

Secondary structure (DSSP, 8-state):
-HHHHHHTTHHHHHHHGGGSS-HHHHHHHHHHHHHHS-----TTS---TTSTTS-PPPPTTHHHHHHHHHHHHHTTTT-S-HHHHHHHHHHHHHHHHHHGGG--